Protein AF-A0A090MD64-F1 (afdb_monomer)

Radius of gyration: 15.95 Å; Cα contacts (8 Å, |Δi|>4): 112; chains: 1; bounding box: 43×37×35 Å

Foldseek 3Di:
DDDDDPVCVLVVDDQLDQCCQPSVRDGNVVSLVVLCVVQVPVPPQWHAPVSLVVSLVVSDDPPTPPVSVVSVVVSVLQQQAQDDPRTRHSVCVVCVSVVVNVVVVVVVVVVCPPDDDDDGGHDPCVPPDD

Sequence (130 aa):
MFRIYVNDINKAKHGSDTGIYDYDGNFNHERFEQMFERFDSSGEGGLTADDLLRLWKKNRCAADPAGWSFAFMEWWTTYVLLQKDGLVRREDLRACYDGSLFWQIKDEREKRDGCTNRKSFGMRNFFASP

InterPro domains:
  IPR002048 EF-hand domain [PS50222] (27-62)
  IPR007736 Caleosin-related [PF05042] (1-106)
  IPR007736 Caleosin-related [PTHR31495] (1-112)
  IPR011992 EF-hand domain pair [SSF47473] (22-98)

Structure (mmCIF, N/CA/C/O backbone):
data_AF-A0A090MD64-F1
#
_entry.id   AF-A0A090MD64-F1
#
loop_
_atom_site.group_PDB
_atom_site.id
_atom_site.type_symbol
_atom_site.label_atom_id
_atom_site.label_alt_id
_atom_site.label_comp_id
_atom_site.label_asym_id
_atom_site.label_entity_id
_atom_site.label_seq_id
_atom_site.pdbx_PDB_ins_code
_atom_site.Cartn_x
_atom_site.Cartn_y
_atom_site.Cartn_z
_atom_site.occupancy
_atom_site.B_iso_or_equiv
_atom_site.auth_seq_id
_atom_site.auth_comp_id
_atom_site.auth_asym_id
_atom_site.auth_atom_id
_atom_site.pdbx_PDB_model_num
ATOM 1 N N . MET A 1 1 ? -20.861 -1.259 -12.461 1.00 52.03 1 MET A N 1
ATOM 2 C CA . MET A 1 1 ? -19.722 -1.930 -11.798 1.00 52.03 1 MET A CA 1
ATOM 3 C C . MET A 1 1 ? -18.658 -2.188 -12.855 1.00 52.03 1 MET A C 1
ATOM 5 O O . MET A 1 1 ? -19.023 -2.607 -13.948 1.00 52.03 1 MET A O 1
ATOM 9 N N . PHE A 1 2 ? -17.392 -1.873 -12.583 1.00 74.62 2 PHE A N 1
ATOM 10 C CA . PHE A 1 2 ? -16.288 -2.163 -13.506 1.00 74.62 2 PHE A CA 1
ATOM 11 C C . PHE A 1 2 ? -15.966 -3.664 -13.470 1.00 74.62 2 PHE A C 1
ATOM 13 O O . PHE A 1 2 ? -16.059 -4.283 -12.411 1.00 74.62 2 PHE A O 1
ATOM 20 N N . ARG A 1 3 ? -15.641 -4.265 -14.621 1.00 85.00 3 ARG A N 1
ATOM 21 C CA . ARG A 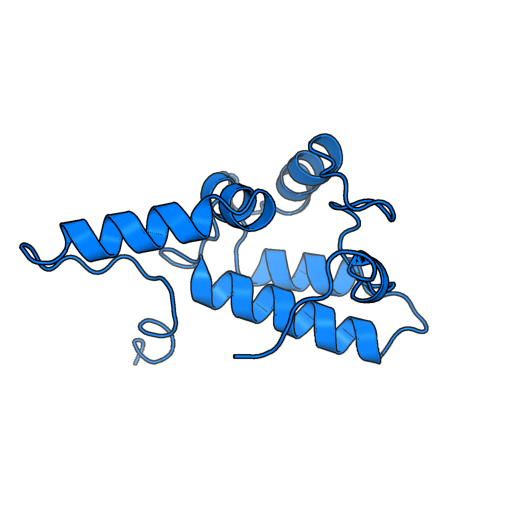1 3 ? -15.250 -5.683 -14.696 1.00 85.00 3 ARG A CA 1
ATOM 22 C C . ARG A 1 3 ? -13.790 -5.828 -14.270 1.00 85.00 3 ARG A C 1
ATOM 24 O O . ARG A 1 3 ? -12.951 -5.070 -14.747 1.00 85.00 3 ARG A O 1
ATOM 31 N N . ILE A 1 4 ? -13.504 -6.808 -13.415 1.00 80.69 4 ILE A N 1
ATOM 32 C CA . ILE A 1 4 ? -12.141 -7.187 -13.026 1.00 80.69 4 ILE A CA 1
ATOM 33 C C . ILE A 1 4 ? -11.763 -8.437 -13.825 1.00 80.69 4 ILE A C 1
ATOM 35 O O . ILE A 1 4 ? -12.457 -9.451 -13.748 1.00 80.69 4 ILE A O 1
ATOM 39 N N . TYR A 1 5 ? -10.685 -8.358 -14.605 1.00 86.12 5 TYR A N 1
ATOM 40 C CA . TYR A 1 5 ? -10.170 -9.482 -15.388 1.00 86.12 5 TYR A CA 1
ATOM 41 C C . TYR A 1 5 ? -9.054 -10.177 -14.611 1.00 86.12 5 TYR A C 1
ATOM 43 O O . TYR A 1 5 ? -7.920 -9.710 -14.593 1.00 86.12 5 TYR A O 1
ATOM 51 N N . VAL A 1 6 ? -9.384 -11.297 -13.963 1.00 86.31 6 VAL A N 1
ATOM 52 C CA . VAL A 1 6 ? -8.456 -12.014 -13.069 1.00 86.31 6 VAL A CA 1
ATOM 53 C C . VAL A 1 6 ? -7.216 -12.521 -13.813 1.00 86.31 6 VAL A C 1
ATOM 55 O O . VAL A 1 6 ? -6.115 -12.425 -13.289 1.00 86.31 6 VAL A O 1
ATOM 58 N N . ASN A 1 7 ? -7.367 -12.970 -15.063 1.00 87.88 7 ASN A N 1
ATOM 59 C CA . ASN A 1 7 ? -6.249 -13.469 -15.877 1.00 87.88 7 ASN A CA 1
ATOM 60 C C . ASN A 1 7 ? -5.168 -12.411 -16.156 1.00 87.88 7 ASN A C 1
ATOM 62 O O . ASN A 1 7 ? -4.027 -12.765 -16.425 1.00 87.88 7 ASN A O 1
ATOM 66 N N . ASP A 1 8 ? -5.530 -11.128 -16.107 1.00 87.25 8 ASP A N 1
ATOM 67 C CA . ASP A 1 8 ? -4.652 -9.994 -16.402 1.00 87.25 8 ASP A CA 1
ATOM 68 C C . ASP A 1 8 ? -4.341 -9.161 -15.146 1.00 87.25 8 ASP A C 1
ATOM 70 O O . ASP A 1 8 ? -3.854 -8.035 -15.246 1.00 87.25 8 ASP A O 1
ATOM 74 N N . ILE A 1 9 ? -4.638 -9.682 -13.949 1.00 84.44 9 ILE A N 1
ATOM 75 C CA . ILE A 1 9 ? -4.536 -8.918 -12.699 1.00 84.44 9 ILE A CA 1
ATOM 76 C C . ILE A 1 9 ? -3.100 -8.483 -12.384 1.00 84.44 9 ILE A C 1
ATOM 78 O O . ILE A 1 9 ? -2.885 -7.421 -11.806 1.00 84.44 9 ILE A O 1
ATOM 82 N N . ASN A 1 10 ? -2.108 -9.250 -12.838 1.00 85.06 10 ASN A N 1
ATOM 83 C CA . ASN A 1 10 ? -0.693 -8.912 -12.705 1.00 85.06 10 ASN A CA 1
ATOM 84 C C . ASN A 1 10 ? -0.319 -7.597 -13.416 1.00 85.06 10 ASN A C 1
ATOM 86 O O . ASN A 1 10 ? 0.611 -6.922 -12.982 1.00 85.06 10 ASN A O 1
ATOM 90 N N . LYS A 1 11 ? -1.062 -7.187 -14.455 1.00 86.62 11 LYS A N 1
ATOM 91 C CA . LYS A 1 11 ? -0.857 -5.907 -15.159 1.00 86.62 11 LYS A CA 1
ATOM 92 C C . LYS A 1 11 ? -1.217 -4.690 -14.308 1.00 86.62 11 LYS A C 1
ATOM 94 O O . LYS A 1 11 ? -0.843 -3.581 -14.672 1.00 86.62 11 LYS A O 1
ATOM 99 N N . ALA A 1 12 ? -1.946 -4.879 -13.206 1.00 84.75 12 ALA A N 1
ATOM 100 C CA . ALA A 1 12 ? -2.238 -3.810 -12.257 1.00 84.75 12 ALA A CA 1
ATOM 101 C C . ALA A 1 12 ? -1.051 -3.495 -11.328 1.00 84.75 12 ALA A C 1
ATOM 103 O O . ALA A 1 12 ? -1.079 -2.472 -10.649 1.00 84.75 12 ALA A O 1
ATOM 104 N N . LYS A 1 13 ? -0.003 -4.334 -11.301 1.00 87.12 13 LYS A N 1
ATOM 105 C CA . LYS A 1 13 ? 1.221 -4.057 -10.537 1.00 87.12 13 LYS A CA 1
ATOM 106 C C . LYS A 1 13 ? 2.030 -2.936 -11.189 1.00 87.12 13 LYS A C 1
ATOM 108 O O . LYS A 1 13 ? 2.111 -2.842 -12.413 1.00 87.12 13 LYS A O 1
ATOM 113 N N . HIS A 1 14 ? 2.703 -2.137 -10.368 1.00 88.75 14 HIS A N 1
ATOM 114 C CA . HIS A 1 14 ? 3.640 -1.106 -10.812 1.00 88.75 14 HIS A CA 1
ATOM 115 C C . HIS A 1 14 ? 4.974 -1.217 -10.069 1.00 88.75 14 HIS A C 1
ATOM 117 O O . HIS A 1 14 ? 5.045 -1.785 -8.982 1.00 88.75 14 HIS A O 1
ATOM 123 N N . GLY A 1 15 ? 6.039 -0.641 -10.632 1.00 85.19 15 GLY A N 1
ATOM 124 C CA . GLY A 1 15 ? 7.401 -0.798 -10.106 1.00 85.19 15 GLY A CA 1
ATOM 125 C C . GLY A 1 15 ? 7.602 -0.250 -8.691 1.00 85.19 15 GLY A C 1
ATOM 126 O O . GLY A 1 15 ? 8.512 -0.688 -7.996 1.00 85.19 15 GLY A O 1
ATOM 127 N N . SER A 1 16 ? 6.755 0.691 -8.268 1.00 87.06 16 SER A N 1
ATOM 128 C CA . SER A 1 16 ? 6.801 1.303 -6.933 1.00 87.06 16 SER A CA 1
ATOM 129 C C . SER A 1 16 ? 5.888 0.635 -5.893 1.00 87.06 16 SER A C 1
ATOM 131 O O . SER A 1 16 ? 5.567 1.251 -4.873 1.00 87.06 16 SER A O 1
ATOM 133 N N . ASP A 1 17 ? 5.411 -0.586 -6.165 1.00 86.06 17 ASP A N 1
ATOM 134 C CA . ASP A 1 17 ? 4.592 -1.355 -5.222 1.00 86.06 17 ASP A CA 1
ATOM 135 C C . ASP A 1 17 ? 5.436 -1.874 -4.039 1.00 86.06 17 ASP A C 1
ATOM 137 O O . ASP A 1 17 ? 6.633 -1.606 -3.916 1.00 86.06 17 ASP A O 1
ATOM 141 N N . THR A 1 18 ? 4.812 -2.576 -3.094 1.00 89.38 18 THR A N 1
ATOM 142 C CA . THR A 1 18 ? 5.541 -3.136 -1.942 1.00 89.38 18 THR A CA 1
ATOM 143 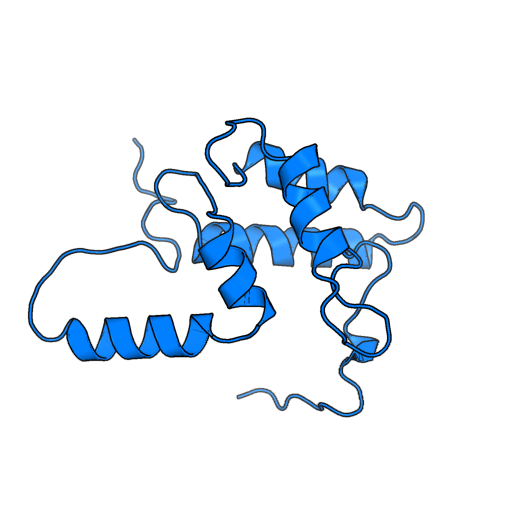C C . THR A 1 18 ? 6.223 -4.459 -2.203 1.00 89.38 18 THR A C 1
ATOM 145 O O . THR A 1 18 ? 6.985 -4.923 -1.355 1.00 89.38 18 THR A O 1
ATOM 148 N N . GLY A 1 19 ? 5.908 -5.113 -3.318 1.00 90.38 19 GLY A N 1
ATOM 149 C CA . GLY A 1 19 ? 6.319 -6.483 -3.579 1.00 90.38 19 GLY A CA 1
ATOM 150 C C . GLY A 1 19 ? 5.803 -7.512 -2.565 1.00 90.38 19 GLY A C 1
ATOM 151 O O . GLY A 1 19 ? 6.379 -8.599 -2.502 1.00 90.38 19 GLY A O 1
ATOM 152 N N . ILE A 1 20 ? 4.772 -7.210 -1.756 1.00 94.00 20 ILE A N 1
ATOM 153 C CA . ILE A 1 20 ? 4.139 -8.217 -0.878 1.00 94.00 20 ILE A CA 1
ATOM 154 C C . ILE A 1 20 ? 3.490 -9.309 -1.717 1.00 94.00 20 ILE A C 1
ATOM 156 O O . ILE A 1 20 ? 3.676 -10.488 -1.437 1.00 94.00 20 ILE A O 1
ATOM 160 N N . TYR A 1 21 ? 2.764 -8.922 -2.762 1.00 91.50 21 TYR A N 1
ATOM 161 C CA . TYR A 1 21 ? 2.457 -9.863 -3.824 1.00 91.50 21 TYR A CA 1
ATOM 162 C C . TYR A 1 21 ? 3.671 -10.013 -4.723 1.00 91.50 21 TYR A C 1
ATOM 164 O O . TYR A 1 21 ? 4.278 -9.012 -5.119 1.00 91.50 21 TYR A O 1
ATOM 172 N N . ASP A 1 22 ? 3.991 -11.242 -5.103 1.00 89.12 22 ASP A N 1
ATOM 173 C CA . ASP A 1 22 ? 4.903 -11.480 -6.218 1.00 89.12 22 ASP A CA 1
ATOM 174 C C . ASP A 1 22 ? 4.223 -11.168 -7.572 1.00 89.12 22 ASP A C 1
ATOM 176 O O . ASP A 1 22 ? 3.116 -10.616 -7.628 1.00 89.12 22 ASP A O 1
ATOM 180 N N . TYR A 1 23 ? 4.920 -11.435 -8.678 1.00 85.31 23 TYR A N 1
ATOM 181 C CA . TYR A 1 23 ? 4.398 -11.208 -10.032 1.00 85.31 23 TYR A CA 1
ATOM 182 C C . TYR A 1 23 ? 3.285 -12.183 -10.429 1.00 85.31 23 TYR A C 1
ATOM 184 O O . TYR A 1 23 ? 2.467 -11.841 -11.284 1.00 85.31 23 TYR A O 1
ATOM 192 N N . ASP A 1 24 ? 3.241 -13.349 -9.789 1.00 85.31 24 ASP A N 1
ATOM 193 C CA . ASP A 1 24 ? 2.232 -14.383 -10.011 1.00 85.31 24 ASP A CA 1
ATOM 194 C C . ASP A 1 24 ? 0.982 -14.158 -9.137 1.00 85.31 24 ASP A C 1
ATOM 196 O O . ASP A 1 24 ? -0.047 -14.798 -9.338 1.00 85.31 24 ASP A O 1
ATOM 200 N N . GLY A 1 25 ? 1.043 -13.203 -8.199 1.00 85.00 25 GLY A N 1
ATOM 201 C CA . GLY A 1 25 ? -0.058 -12.822 -7.316 1.00 85.00 25 GLY A CA 1
ATOM 202 C C . GLY A 1 25 ? -0.079 -13.568 -5.981 1.00 85.00 25 GLY A C 1
ATOM 203 O O . GLY A 1 25 ? -1.069 -13.477 -5.255 1.00 85.00 25 GLY A O 1
ATOM 204 N N . ASN A 1 26 ? 0.990 -14.277 -5.613 1.00 89.19 26 ASN A N 1
ATOM 205 C CA . ASN A 1 26 ? 1.069 -14.965 -4.328 1.00 89.19 26 ASN A CA 1
ATOM 206 C C . ASN A 1 26 ? 1.436 -13.989 -3.210 1.00 89.19 26 ASN A C 1
ATOM 208 O O . ASN A 1 26 ? 2.338 -13.161 -3.351 1.00 89.19 26 ASN A O 1
ATOM 212 N N . PHE A 1 27 ? 0.745 -14.103 -2.076 1.00 92.25 27 PHE A N 1
ATOM 213 C CA . PHE A 1 27 ? 1.020 -13.302 -0.887 1.00 92.25 27 PHE A CA 1
ATOM 214 C C . PHE A 1 27 ? 2.290 -13.793 -0.180 1.00 92.25 27 PHE A C 1
ATOM 216 O O . PHE A 1 27 ? 2.345 -14.925 0.303 1.00 92.25 27 PHE A O 1
ATOM 223 N N . ASN A 1 28 ? 3.295 -12.927 -0.067 1.00 94.44 28 ASN A N 1
ATOM 224 C CA . ASN A 1 28 ? 4.520 -13.206 0.669 1.00 94.44 28 ASN A CA 1
ATOM 225 C C . ASN A 1 28 ? 4.391 -12.736 2.127 1.00 94.44 28 ASN A C 1
ATOM 227 O O . ASN A 1 28 ? 4.538 -11.551 2.439 1.00 94.44 28 ASN A O 1
ATOM 231 N N . HIS A 1 29 ? 4.137 -13.691 3.023 1.00 93.50 29 HIS A N 1
ATOM 232 C CA . HIS A 1 29 ? 3.976 -13.417 4.450 1.00 93.50 29 HIS A CA 1
ATOM 233 C C . HIS A 1 29 ? 5.250 -12.864 5.100 1.00 93.50 29 HIS A C 1
ATOM 235 O O . HIS A 1 29 ? 5.166 -11.965 5.928 1.00 93.50 29 HIS A O 1
ATOM 241 N N . GLU A 1 30 ? 6.426 -13.338 4.692 1.00 94.62 30 GLU A N 1
ATOM 242 C CA . GLU A 1 30 ? 7.704 -12.883 5.244 1.00 94.62 30 GLU A CA 1
ATOM 243 C C . GLU A 1 30 ? 7.942 -11.395 4.953 1.00 94.62 30 GLU A C 1
ATOM 245 O O . GLU A 1 30 ? 8.251 -10.623 5.856 1.00 94.62 30 GLU A O 1
ATOM 250 N N . ARG A 1 31 ? 7.711 -10.957 3.708 1.00 94.69 31 ARG A N 1
ATOM 251 C CA . ARG A 1 31 ? 7.808 -9.537 3.328 1.00 94.69 31 ARG A CA 1
ATOM 252 C C . ARG A 1 31 ? 6.789 -8.671 4.052 1.00 94.69 31 ARG A C 1
ATOM 254 O O . ARG A 1 31 ? 7.080 -7.518 4.366 1.00 94.69 31 ARG A O 1
ATOM 261 N N . PHE A 1 32 ? 5.597 -9.215 4.283 1.00 95.88 32 PHE A N 1
ATOM 262 C CA . PHE A 1 32 ? 4.571 -8.530 5.052 1.00 95.88 32 PHE A CA 1
ATOM 263 C C . PHE A 1 32 ? 5.027 -8.310 6.497 1.00 95.88 32 PHE A C 1
ATOM 265 O O . PHE A 1 32 ? 4.989 -7.179 6.958 1.00 95.88 32 PHE A O 1
ATOM 272 N N . GLU A 1 33 ? 5.534 -9.330 7.191 1.00 95.19 33 GLU A N 1
ATOM 273 C CA . GLU A 1 33 ? 6.038 -9.168 8.565 1.00 95.19 33 GLU A CA 1
ATOM 274 C C . GLU A 1 33 ? 7.253 -8.224 8.624 1.00 95.19 33 GLU A C 1
ATOM 276 O O . GLU A 1 33 ? 7.269 -7.290 9.426 1.00 95.19 33 GLU A O 1
ATOM 281 N N . GLN A 1 34 ? 8.205 -8.360 7.693 1.00 95.31 34 GLN A N 1
ATOM 282 C CA . GLN A 1 34 ? 9.366 -7.464 7.578 1.00 95.31 34 GLN A CA 1
ATOM 283 C C . GLN A 1 34 ? 8.976 -5.991 7.372 1.00 95.31 34 GLN A C 1
ATOM 285 O O . GLN A 1 34 ? 9.721 -5.087 7.758 1.00 95.31 34 GLN A O 1
ATOM 290 N N . MET A 1 35 ? 7.823 -5.717 6.749 1.00 95.75 35 MET A N 1
ATOM 291 C CA . MET A 1 35 ? 7.302 -4.355 6.634 1.00 95.75 35 MET A CA 1
ATOM 292 C C . MET A 1 35 ? 7.044 -3.757 8.019 1.00 95.75 35 MET A C 1
ATOM 294 O O . MET A 1 35 ? 7.503 -2.649 8.292 1.00 95.75 35 MET A O 1
ATOM 298 N N . PHE A 1 36 ? 6.334 -4.479 8.885 1.00 95.50 36 PHE A N 1
ATOM 299 C CA . PHE A 1 36 ? 6.004 -3.995 10.224 1.00 95.50 36 PHE A CA 1
ATOM 300 C C . PHE A 1 36 ? 7.255 -3.890 11.085 1.00 95.50 36 PHE A C 1
ATOM 302 O O . PHE A 1 36 ? 7.477 -2.845 11.680 1.00 95.50 36 PHE A O 1
ATOM 309 N N . GLU A 1 37 ? 8.143 -4.883 11.047 1.00 94.81 37 GLU A N 1
ATOM 310 C CA . GLU A 1 37 ? 9.418 -4.824 11.778 1.00 94.81 37 GLU A CA 1
ATOM 311 C C . GLU A 1 37 ? 10.258 -3.588 11.424 1.00 94.81 37 GLU A C 1
ATOM 313 O O . GLU A 1 37 ? 10.995 -3.060 12.256 1.00 94.81 37 GLU A O 1
ATOM 318 N N . ARG A 1 38 ? 10.163 -3.116 10.177 1.00 95.19 38 ARG A N 1
ATOM 319 C CA . ARG A 1 38 ? 10.962 -1.993 9.685 1.00 95.19 38 ARG A CA 1
ATOM 320 C C . ARG A 1 38 ? 10.305 -0.630 9.876 1.00 95.19 38 ARG A C 1
ATOM 322 O O . ARG A 1 38 ? 11.024 0.364 10.013 1.00 95.19 38 ARG A O 1
ATOM 329 N N . PHE A 1 39 ? 8.985 -0.562 9.751 1.00 95.38 39 PHE A N 1
ATOM 330 C CA . PHE A 1 39 ? 8.258 0.701 9.653 1.00 95.38 39 PHE A CA 1
ATOM 331 C C . PHE A 1 39 ? 7.327 0.974 10.828 1.00 95.38 39 PHE A C 1
ATOM 333 O O . PHE A 1 39 ? 6.958 2.129 10.974 1.00 95.38 39 PHE A O 1
ATOM 340 N N . ASP A 1 40 ? 6.978 -0.005 11.664 1.00 95.25 40 ASP A N 1
ATOM 341 C CA . ASP A 1 40 ? 6.204 0.240 12.885 1.00 95.25 40 ASP A CA 1
ATOM 342 C C . ASP A 1 40 ? 7.052 1.046 13.878 1.00 95.25 40 ASP A C 1
ATOM 344 O O . ASP A 1 40 ? 7.901 0.511 14.593 1.00 95.25 40 ASP A O 1
ATOM 348 N N . SER A 1 41 ? 6.866 2.366 13.872 1.00 90.75 41 SER A N 1
ATOM 349 C CA . SER A 1 41 ? 7.603 3.266 14.755 1.00 90.75 41 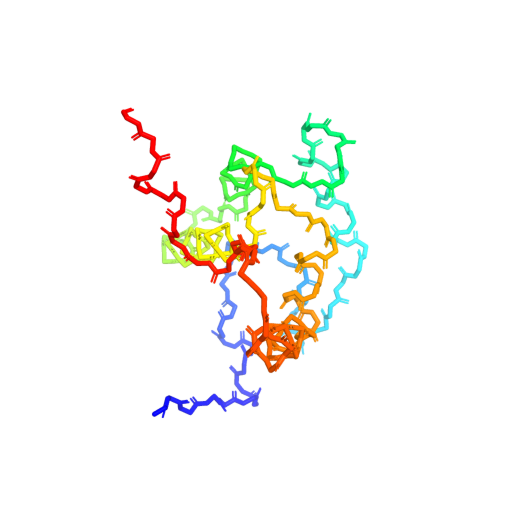SER A CA 1
ATOM 350 C C . SER A 1 41 ? 6.981 3.387 16.143 1.00 90.75 41 SER A C 1
ATOM 352 O O . SER A 1 41 ? 7.681 3.792 17.073 1.00 90.75 41 SER A O 1
ATOM 354 N N . SER A 1 42 ? 5.700 3.034 16.302 1.00 88.19 42 SER A N 1
ATOM 355 C CA . SER A 1 42 ? 5.019 3.066 17.599 1.00 88.19 42 SER A CA 1
ATOM 356 C C . SER A 1 42 ? 5.299 1.813 18.432 1.00 88.19 42 SER A C 1
ATOM 358 O O . SER A 1 42 ? 5.236 1.871 19.658 1.00 88.19 42 SER A O 1
ATOM 360 N N . GLY A 1 43 ? 5.639 0.694 17.786 1.00 90.12 43 GLY A N 1
ATOM 361 C CA . GLY A 1 43 ? 5.813 -0.609 18.427 1.00 90.12 43 GLY A CA 1
ATOM 362 C C . GLY A 1 43 ? 4.491 -1.240 18.873 1.00 90.12 43 GLY A C 1
ATOM 363 O O . GLY A 1 43 ? 4.495 -2.187 19.660 1.00 90.12 43 GLY A O 1
ATOM 364 N N . GLU A 1 44 ? 3.358 -0.716 18.401 1.00 89.12 44 GLU A N 1
ATOM 365 C CA . GLU A 1 44 ? 2.016 -1.158 18.796 1.00 89.12 44 GLU A CA 1
ATOM 366 C C . GLU A 1 44 ? 1.436 -2.234 17.861 1.00 89.12 44 GLU A C 1
ATOM 368 O O . GLU A 1 44 ? 0.280 -2.640 18.011 1.00 89.12 44 GLU A O 1
ATOM 373 N N . GLY A 1 45 ? 2.218 -2.716 16.891 1.00 92.38 45 GLY A N 1
ATOM 374 C CA . GLY A 1 45 ? 1.771 -3.679 15.887 1.00 92.38 45 GLY A CA 1
ATOM 375 C C . GLY A 1 45 ? 0.956 -3.023 14.773 1.00 92.38 45 GLY A C 1
ATOM 376 O O . GLY A 1 45 ? -0.014 -3.612 14.280 1.00 92.38 45 GLY A O 1
ATOM 377 N N . GLY A 1 46 ? 1.310 -1.796 14.387 1.00 93.62 46 GLY A N 1
ATOM 378 C CA . GLY A 1 46 ? 0.576 -1.016 13.395 1.00 93.62 46 GLY A CA 1
ATOM 379 C C . GLY A 1 46 ? 1.420 0.053 12.709 1.00 93.62 46 GLY A C 1
ATOM 380 O O . GLY A 1 46 ? 2.545 0.325 13.095 1.00 93.62 46 GLY A O 1
ATOM 381 N N . LEU A 1 47 ? 0.874 0.658 11.657 1.00 95.38 47 LEU A N 1
ATOM 382 C CA . LEU A 1 47 ? 1.549 1.703 10.888 1.00 95.38 47 LEU A CA 1
ATOM 383 C C . LEU A 1 47 ? 0.800 3.022 11.040 1.00 95.38 47 LEU A C 1
ATOM 385 O O . LEU A 1 47 ? -0.407 3.100 10.786 1.00 95.38 47 LEU A O 1
ATOM 389 N N . THR A 1 48 ? 1.518 4.066 11.446 1.00 94.12 48 THR A N 1
ATOM 390 C CA . THR A 1 48 ? 0.988 5.433 11.475 1.00 94.12 48 THR A CA 1
ATOM 391 C C . THR A 1 48 ? 0.949 6.037 10.067 1.00 94.12 48 THR A C 1
ATOM 393 O O . THR A 1 48 ? 1.525 5.499 9.117 1.00 94.12 48 THR A O 1
ATOM 396 N N . ALA A 1 49 ? 0.297 7.194 9.909 1.00 92.75 49 ALA A N 1
ATOM 397 C CA . ALA A 1 49 ? 0.335 7.934 8.643 1.00 92.75 49 ALA A CA 1
ATOM 398 C C . ALA A 1 49 ? 1.777 8.260 8.206 1.00 92.75 49 ALA A C 1
ATOM 400 O O . ALA A 1 49 ? 2.115 8.127 7.029 1.00 92.75 49 ALA A O 1
ATOM 401 N N . ASP A 1 50 ? 2.637 8.630 9.156 1.00 93.38 50 ASP A N 1
ATOM 402 C CA . ASP A 1 50 ? 4.040 8.946 8.891 1.00 93.38 50 ASP A CA 1
ATOM 403 C C . ASP A 1 50 ? 4.838 7.707 8.473 1.00 93.38 50 ASP A C 1
ATOM 405 O O . ASP A 1 50 ? 5.669 7.788 7.561 1.00 93.38 50 ASP A O 1
ATOM 409 N N . ASP A 1 51 ? 4.548 6.546 9.062 1.00 95.81 51 ASP A N 1
ATOM 410 C CA . ASP A 1 51 ? 5.172 5.278 8.677 1.00 95.81 51 ASP A CA 1
ATOM 411 C C . ASP A 1 51 ? 4.779 4.868 7.257 1.00 95.81 51 ASP A C 1
ATOM 413 O O . ASP A 1 51 ? 5.649 4.517 6.455 1.00 95.81 51 ASP A O 1
ATOM 417 N N . LEU A 1 52 ? 3.498 5.009 6.897 1.00 94.56 52 LEU A N 1
ATOM 418 C CA . LEU A 1 52 ? 3.018 4.771 5.533 1.00 94.56 52 LEU A CA 1
ATOM 419 C C . LEU A 1 52 ? 3.645 5.745 4.526 1.00 94.56 52 LEU A C 1
ATOM 421 O O . LEU A 1 52 ? 4.046 5.336 3.435 1.00 94.56 52 LEU A O 1
ATOM 425 N N . LEU A 1 53 ? 3.809 7.023 4.885 1.00 93.81 53 LEU A N 1
ATOM 426 C CA . LEU A 1 53 ? 4.502 8.002 4.041 1.00 93.81 53 LEU A CA 1
ATOM 427 C C . LEU A 1 53 ? 5.991 7.670 3.872 1.00 93.81 53 LEU A C 1
ATOM 429 O O . LEU A 1 53 ? 6.540 7.839 2.777 1.00 93.81 53 LEU A O 1
ATOM 433 N N . ARG A 1 54 ? 6.667 7.202 4.929 1.00 95.44 54 ARG A N 1
ATOM 434 C CA . ARG A 1 54 ? 8.061 6.729 4.859 1.00 95.44 54 ARG A CA 1
ATOM 435 C C . ARG A 1 54 ? 8.180 5.489 3.982 1.00 95.44 54 ARG A C 1
ATOM 437 O O . ARG A 1 54 ? 9.106 5.423 3.171 1.00 95.44 54 ARG A O 1
ATOM 444 N N . LEU A 1 55 ? 7.248 4.551 4.112 1.00 94.81 55 LEU A N 1
ATOM 445 C CA . LEU A 1 55 ? 7.174 3.345 3.297 1.00 94.81 55 LEU A CA 1
ATOM 446 C C . LEU A 1 55 ? 6.960 3.684 1.817 1.00 94.81 55 LEU A C 1
ATOM 448 O O . LEU A 1 55 ? 7.757 3.265 0.977 1.00 94.81 55 LEU A O 1
ATOM 452 N N . TRP A 1 56 ? 5.978 4.531 1.498 1.00 93.62 56 TRP A N 1
ATOM 453 C CA . TRP A 1 56 ? 5.736 5.004 0.133 1.00 93.62 56 TRP A CA 1
ATOM 454 C C . TRP A 1 56 ? 6.983 5.654 -0.473 1.00 93.62 56 TRP A C 1
ATOM 456 O O . TRP A 1 56 ? 7.418 5.278 -1.561 1.00 93.62 56 TRP A O 1
ATOM 466 N N . LYS A 1 57 ? 7.630 6.579 0.252 1.00 91.81 57 LYS A N 1
ATOM 467 C CA . LYS A 1 57 ? 8.860 7.241 -0.218 1.00 91.81 57 LYS A CA 1
ATOM 468 C C . LYS A 1 57 ? 9.994 6.252 -0.480 1.00 91.81 57 LYS A C 1
ATOM 470 O O . LYS A 1 57 ? 10.768 6.492 -1.409 1.00 91.81 57 LYS A O 1
ATOM 475 N N . LYS A 1 58 ? 10.107 5.194 0.334 1.00 93.19 58 LYS A N 1
ATOM 476 C CA . LYS A 1 58 ? 11.155 4.170 0.232 1.00 93.19 58 LYS A CA 1
ATOM 477 C C . LYS A 1 58 ? 10.975 3.272 -0.992 1.00 93.19 58 LYS A C 1
ATOM 479 O O . LYS A 1 58 ? 11.983 2.900 -1.585 1.00 93.19 58 LYS A O 1
ATOM 484 N N . ASN A 1 59 ? 9.735 2.971 -1.370 1.00 91.81 59 ASN A N 1
ATOM 485 C CA . ASN A 1 59 ? 9.424 2.066 -2.480 1.00 91.81 59 ASN A CA 1
ATOM 486 C C . ASN A 1 59 ? 9.393 2.751 -3.854 1.00 91.81 59 ASN A C 1
ATOM 488 O O . ASN A 1 59 ? 9.216 2.082 -4.864 1.00 91.81 59 ASN A O 1
ATOM 492 N N . ARG A 1 60 ? 9.598 4.072 -3.934 1.00 90.75 60 ARG A N 1
ATOM 493 C CA . ARG A 1 60 ? 9.624 4.785 -5.219 1.00 90.75 60 ARG A CA 1
ATOM 494 C C . ARG A 1 60 ? 10.754 4.291 -6.123 1.00 90.75 60 ARG A C 1
ATOM 496 O O . ARG A 1 60 ? 11.931 4.467 -5.809 1.00 90.75 60 ARG A O 1
ATOM 503 N N . CYS A 1 61 ? 10.392 3.774 -7.294 1.00 90.19 61 CYS A N 1
ATOM 504 C CA . CYS A 1 61 ? 11.346 3.444 -8.347 1.00 90.19 61 CYS A CA 1
ATOM 505 C C . CYS A 1 61 ? 11.703 4.701 -9.163 1.00 90.19 61 CYS A C 1
ATOM 507 O O . CYS A 1 61 ? 10.814 5.449 -9.560 1.00 90.19 61 CYS A O 1
ATOM 509 N N . ALA A 1 62 ? 12.991 4.955 -9.425 1.00 82.81 62 ALA A N 1
ATOM 510 C CA . ALA A 1 62 ? 13.494 6.231 -9.960 1.00 82.81 62 ALA A CA 1
ATOM 511 C C . ALA A 1 62 ? 12.878 6.677 -11.305 1.00 82.81 62 ALA A C 1
ATOM 513 O O . ALA A 1 62 ? 12.858 7.871 -11.592 1.00 82.81 62 ALA A O 1
ATOM 514 N N . ALA A 1 63 ? 12.357 5.744 -12.104 1.00 88.00 63 ALA A N 1
ATOM 515 C CA . ALA A 1 63 ? 11.767 6.002 -13.418 1.00 88.00 63 ALA A CA 1
ATOM 516 C C . ALA A 1 63 ? 10.271 5.631 -13.494 1.00 88.00 63 ALA A C 1
ATOM 518 O O . ALA A 1 63 ? 9.781 5.283 -14.565 1.00 88.00 63 ALA A O 1
ATOM 519 N N . ASP A 1 64 ? 9.541 5.706 -12.374 1.00 89.62 64 ASP A N 1
ATOM 520 C CA . ASP A 1 64 ? 8.130 5.293 -12.291 1.00 89.62 64 ASP A CA 1
ATOM 521 C C . ASP A 1 64 ? 7.184 6.381 -11.723 1.00 89.62 64 ASP A C 1
ATOM 523 O O . ASP A 1 64 ? 6.577 6.189 -10.668 1.00 89.62 64 ASP A O 1
ATOM 527 N N . PRO A 1 65 ? 7.012 7.544 -12.390 1.00 88.56 65 PRO A N 1
ATOM 528 C CA . PRO A 1 65 ? 6.152 8.616 -11.877 1.00 88.56 65 PRO A CA 1
ATOM 529 C C . PRO A 1 65 ? 4.684 8.202 -11.723 1.00 88.56 65 PRO A C 1
ATOM 531 O O . PRO A 1 65 ? 4.023 8.618 -10.774 1.00 88.56 65 PRO A O 1
ATOM 534 N N . ALA A 1 66 ? 4.179 7.372 -12.644 1.00 8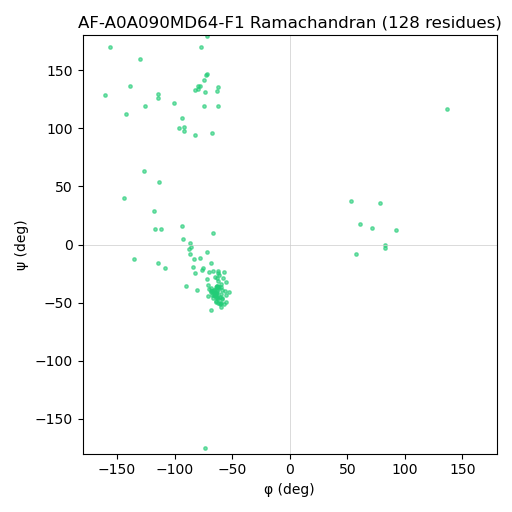9.19 66 ALA A N 1
ATOM 535 C CA . ALA A 1 66 ? 2.816 6.857 -12.580 1.00 89.19 66 ALA A CA 1
ATOM 536 C C . ALA A 1 66 ? 2.638 5.919 -11.376 1.00 89.19 66 ALA A C 1
ATOM 538 O O . ALA A 1 66 ? 1.691 6.091 -10.609 1.00 89.19 66 ALA A O 1
ATOM 539 N N . GLY A 1 67 ? 3.568 4.985 -11.152 1.00 88.50 67 GLY A N 1
ATOM 540 C CA . GLY A 1 67 ? 3.536 4.109 -9.985 1.00 88.50 67 GLY A CA 1
ATOM 541 C C . GLY A 1 67 ? 3.721 4.853 -8.666 1.00 88.50 67 GLY A C 1
ATOM 542 O O . GLY A 1 67 ? 3.148 4.440 -7.667 1.00 88.50 67 GLY A O 1
ATOM 543 N N . TRP A 1 68 ? 4.413 5.999 -8.630 1.00 91.06 68 TRP A N 1
ATOM 544 C CA . TRP A 1 68 ? 4.425 6.838 -7.422 1.00 91.06 68 TRP A CA 1
ATOM 545 C C . TRP A 1 68 ? 3.030 7.350 -7.077 1.00 91.06 68 TRP A C 1
ATOM 547 O O . TRP A 1 68 ? 2.639 7.302 -5.910 1.00 91.06 68 TRP A O 1
ATOM 557 N N . SER A 1 69 ? 2.293 7.841 -8.077 1.00 91.06 69 SER A N 1
ATOM 558 C CA . SER A 1 69 ? 0.925 8.327 -7.897 1.00 91.06 69 SER A CA 1
ATOM 559 C C . SER A 1 69 ? -0.026 7.199 -7.504 1.00 91.06 69 SER A C 1
ATOM 561 O O . SER A 1 69 ? -0.811 7.381 -6.577 1.00 91.06 69 SER A O 1
ATOM 563 N N . PHE A 1 70 ? 0.066 6.032 -8.149 1.00 90.56 70 PHE A N 1
ATOM 564 C CA . PHE A 1 70 ? -0.752 4.874 -7.786 1.00 90.56 70 PHE A CA 1
ATOM 565 C C . PHE A 1 70 ? -0.436 4.374 -6.375 1.00 90.56 70 PHE A C 1
ATOM 567 O O . PHE A 1 70 ? -1.353 4.304 -5.564 1.00 90.56 70 PHE A O 1
ATOM 574 N N . ALA A 1 71 ? 0.840 4.191 -6.024 1.00 92.06 71 ALA A N 1
ATOM 575 C CA . ALA A 1 71 ? 1.242 3.794 -4.676 1.00 92.06 71 ALA A CA 1
ATOM 576 C C . ALA A 1 71 ? 0.766 4.795 -3.610 1.00 92.06 71 ALA A C 1
ATOM 578 O O . ALA A 1 71 ? 0.341 4.405 -2.525 1.00 92.06 71 ALA A O 1
ATOM 579 N N . PHE A 1 72 ? 0.811 6.101 -3.903 1.00 93.06 72 PHE A N 1
ATOM 580 C CA . PHE A 1 72 ? 0.283 7.116 -2.989 1.00 93.06 72 PHE A CA 1
ATOM 581 C C . PHE A 1 72 ? -1.223 6.940 -2.776 1.00 93.06 72 PHE A C 1
ATOM 583 O O . PHE A 1 72 ? -1.685 6.952 -1.638 1.00 93.06 72 PHE A O 1
ATOM 590 N N . MET A 1 73 ? -1.983 6.752 -3.859 1.00 92.25 73 MET A N 1
ATOM 591 C CA . MET A 1 73 ? -3.430 6.544 -3.792 1.00 92.25 73 MET A CA 1
ATOM 592 C C . MET A 1 73 ? -3.785 5.252 -3.050 1.00 92.25 73 MET A C 1
ATOM 594 O O . MET A 1 73 ? -4.684 5.270 -2.214 1.00 92.25 73 MET A O 1
ATOM 598 N N . GLU A 1 74 ? -3.057 4.162 -3.290 1.00 92.50 74 GLU A N 1
ATOM 599 C CA . GLU A 1 74 ? -3.228 2.891 -2.579 1.00 92.50 74 GLU A CA 1
ATOM 600 C C . GLU A 1 74 ? -3.056 3.071 -1.070 1.00 92.50 74 GLU A C 1
ATOM 602 O O . GLU A 1 74 ? -3.937 2.692 -0.293 1.0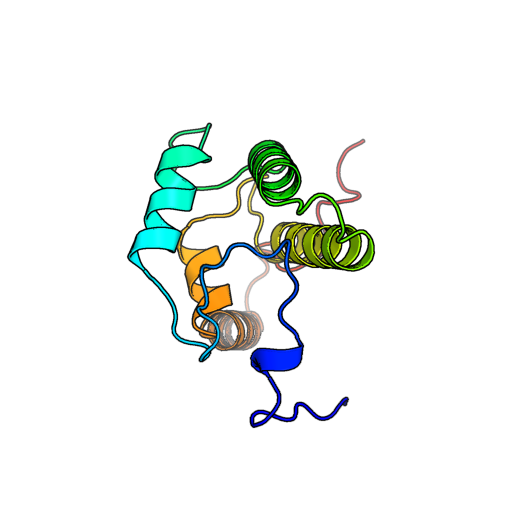0 92.50 74 GLU A O 1
ATOM 607 N N . TRP A 1 75 ? -1.963 3.707 -0.641 1.00 93.69 75 TRP A N 1
ATOM 608 C CA . TRP A 1 75 ? -1.689 3.917 0.779 1.00 93.69 75 TRP A CA 1
ATOM 609 C C . TRP A 1 75 ? -2.626 4.922 1.431 1.00 93.69 75 TRP A C 1
ATOM 611 O O . TRP A 1 75 ? -3.080 4.694 2.552 1.00 93.69 75 TRP A O 1
ATOM 621 N N . TRP A 1 76 ? -2.975 5.993 0.722 1.00 92.44 76 TRP A N 1
ATOM 622 C CA . TRP A 1 76 ? -3.964 6.959 1.180 1.00 92.44 76 TRP A CA 1
ATOM 623 C C . TRP A 1 76 ? -5.326 6.302 1.406 1.00 92.44 76 TRP A C 1
ATOM 625 O O . TRP A 1 76 ? -5.918 6.438 2.478 1.00 92.44 76 TRP A O 1
ATOM 635 N N . THR A 1 77 ? -5.823 5.550 0.421 1.00 91.25 77 THR A N 1
ATOM 636 C CA . THR A 1 77 ? -7.103 4.846 0.533 1.00 91.25 77 THR A CA 1
ATOM 637 C C . THR A 1 77 ? -7.057 3.792 1.634 1.00 91.25 77 THR A C 1
ATOM 639 O O . THR A 1 77 ? -7.999 3.709 2.420 1.00 91.25 77 THR A O 1
ATOM 642 N N . THR A 1 78 ? -5.958 3.043 1.746 1.00 91.88 78 THR A N 1
ATOM 643 C CA . THR A 1 78 ? -5.746 2.058 2.816 1.00 91.88 78 THR A CA 1
ATOM 644 C C . THR A 1 78 ? -5.799 2.714 4.193 1.00 91.88 78 THR A C 1
ATOM 646 O O . THR A 1 78 ? -6.521 2.244 5.068 1.00 91.88 78 THR A O 1
ATOM 649 N N . TYR A 1 79 ? -5.107 3.840 4.378 1.00 91.69 79 TYR A N 1
ATOM 650 C CA . TYR A 1 79 ? -5.131 4.591 5.629 1.00 91.69 79 TYR A CA 1
ATOM 651 C C . TYR A 1 79 ? -6.546 5.062 5.971 1.00 91.69 79 TYR A C 1
ATOM 653 O O . TYR A 1 79 ? -7.050 4.782 7.053 1.00 91.69 79 TYR A O 1
ATOM 661 N N . VAL A 1 80 ? -7.235 5.709 5.028 1.00 89.88 80 VAL A N 1
ATOM 662 C CA . VAL A 1 80 ? -8.610 6.199 5.226 1.00 89.88 80 VAL A CA 1
ATOM 663 C C . VAL A 1 80 ? -9.586 5.064 5.562 1.00 89.88 80 VAL A C 1
ATOM 665 O O . VAL A 1 80 ? -10.540 5.279 6.319 1.00 89.88 80 VAL A O 1
ATOM 668 N N . LEU A 1 81 ? -9.366 3.874 4.999 1.00 89.06 81 LEU A N 1
ATOM 669 C CA . LEU A 1 81 ? -10.215 2.707 5.201 1.00 89.06 81 LEU A CA 1
ATOM 670 C C . LEU A 1 81 ? -9.925 1.978 6.516 1.00 89.06 81 LEU A C 1
ATOM 672 O O . LEU A 1 81 ? -10.866 1.513 7.144 1.00 89.06 81 LEU A O 1
ATOM 676 N N . LEU A 1 82 ? -8.664 1.855 6.928 1.00 91.12 82 LEU A N 1
ATOM 677 C CA . LEU A 1 82 ? -8.274 0.950 8.015 1.00 91.12 82 LEU A CA 1
ATOM 6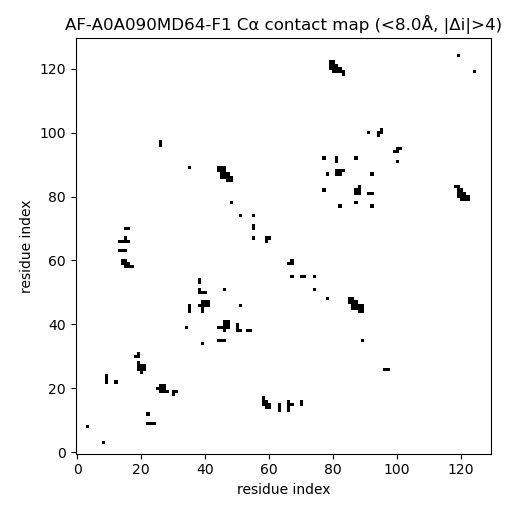78 C C . LEU A 1 82 ? -7.889 1.652 9.314 1.00 91.12 82 LEU A C 1
ATOM 680 O O . LEU A 1 82 ? -7.895 1.007 10.361 1.00 91.12 82 LEU A O 1
ATOM 684 N N . GLN A 1 83 ? -7.542 2.942 9.274 1.00 89.75 83 GLN A N 1
ATOM 685 C CA . GLN A 1 83 ? -7.032 3.614 10.466 1.00 89.75 83 GLN A CA 1
ATOM 686 C C . GLN A 1 83 ? -8.070 3.631 11.596 1.00 89.75 83 GLN A C 1
ATOM 688 O O . GLN A 1 83 ? -9.249 3.959 11.395 1.00 89.75 83 GLN A O 1
ATOM 693 N N . LYS A 1 84 ? -7.595 3.315 12.799 1.00 87.12 84 LYS A N 1
ATOM 694 C CA . LYS A 1 84 ? -8.292 3.499 14.071 1.00 87.12 84 LYS A CA 1
ATOM 695 C C . LYS A 1 84 ? -7.361 4.310 14.961 1.00 87.12 84 LYS A C 1
ATOM 697 O O . LYS A 1 84 ? -6.236 3.889 15.202 1.00 87.12 84 LYS A O 1
ATOM 702 N N . ASP A 1 85 ? -7.816 5.490 15.374 1.00 87.25 85 ASP A N 1
ATOM 703 C CA . ASP A 1 85 ? -7.039 6.435 16.187 1.00 87.25 85 ASP A CA 1
ATOM 704 C C . ASP A 1 85 ? -5.665 6.775 15.575 1.00 87.25 85 ASP A C 1
ATOM 706 O O . ASP A 1 85 ? -4.665 6.924 16.268 1.00 87.25 85 ASP A O 1
ATOM 710 N N . GLY A 1 86 ? -5.618 6.887 14.241 1.00 87.81 86 GLY A N 1
ATOM 711 C CA . GLY A 1 86 ? -4.404 7.220 13.496 1.00 87.81 86 GLY A CA 1
ATOM 712 C C . GLY A 1 86 ? -3.464 6.043 13.213 1.00 87.81 86 GLY A C 1
ATOM 713 O O . GLY A 1 86 ? -2.453 6.246 12.538 1.00 87.81 86 GLY A O 1
ATOM 714 N N . LEU A 1 87 ? -3.814 4.832 13.656 1.00 92.00 87 LEU A N 1
ATOM 715 C CA . LEU A 1 87 ? -3.011 3.620 13.505 1.00 92.00 87 LEU A CA 1
ATOM 716 C C . LEU A 1 87 ? -3.704 2.600 12.589 1.00 92.00 87 LEU A C 1
ATOM 718 O O . LEU A 1 87 ? -4.870 2.252 12.786 1.00 92.00 87 LEU A O 1
ATOM 722 N N . VAL A 1 88 ? -2.980 2.088 11.595 1.00 94.31 88 VAL A N 1
ATOM 723 C CA . VAL A 1 88 ? -3.412 0.955 10.764 1.00 94.31 88 VAL A CA 1
ATOM 724 C C . VAL A 1 88 ? -2.863 -0.327 11.373 1.00 94.31 88 VAL A C 1
ATOM 726 O O . VAL A 1 88 ? -1.660 -0.574 11.319 1.00 94.31 88 VAL A O 1
ATOM 729 N N . ARG A 1 89 ? -3.734 -1.147 11.962 1.00 94.31 89 ARG A N 1
ATOM 730 C CA . ARG A 1 89 ? -3.317 -2.378 12.645 1.00 94.31 89 ARG A CA 1
ATOM 731 C C . ARG A 1 89 ? -2.884 -3.453 11.653 1.00 94.31 89 ARG A C 1
ATOM 733 O O . ARG A 1 89 ? -3.465 -3.580 10.572 1.00 94.31 89 ARG A O 1
ATOM 740 N N . ARG A 1 90 ? -1.892 -4.260 12.039 1.00 95.06 90 ARG A N 1
ATOM 741 C CA . ARG A 1 90 ? -1.347 -5.338 11.202 1.00 95.06 90 ARG A CA 1
ATOM 742 C C . ARG A 1 90 ? -2.420 -6.316 10.734 1.00 95.06 90 ARG A C 1
ATOM 744 O O . ARG A 1 90 ? -2.442 -6.686 9.565 1.00 95.06 90 ARG A O 1
ATOM 751 N N . GLU A 1 91 ? -3.324 -6.722 11.618 1.00 93.94 91 GLU A N 1
ATOM 752 C CA . GLU A 1 91 ? -4.407 -7.654 11.302 1.00 93.94 91 GLU A CA 1
ATOM 753 C C . GLU A 1 91 ? -5.421 -7.078 10.307 1.00 93.94 91 GLU A C 1
ATOM 755 O O . GLU A 1 91 ? -5.834 -7.786 9.390 1.00 93.94 91 GLU A O 1
ATOM 760 N N . ASP A 1 92 ? -5.762 -5.793 10.435 1.00 93.69 92 ASP A N 1
ATOM 761 C CA . ASP A 1 92 ? -6.683 -5.108 9.525 1.00 93.69 92 ASP A CA 1
ATOM 762 C C . ASP A 1 92 ? -6.044 -4.976 8.127 1.00 93.69 92 ASP A C 1
ATOM 764 O O . ASP A 1 92 ? -6.700 -5.204 7.107 1.00 93.69 92 ASP A O 1
ATOM 768 N N . LEU A 1 93 ? -4.740 -4.671 8.063 1.00 94.94 93 LEU A N 1
ATOM 769 C CA . LEU A 1 93 ? -4.005 -4.615 6.797 1.00 94.94 93 LEU A CA 1
ATOM 770 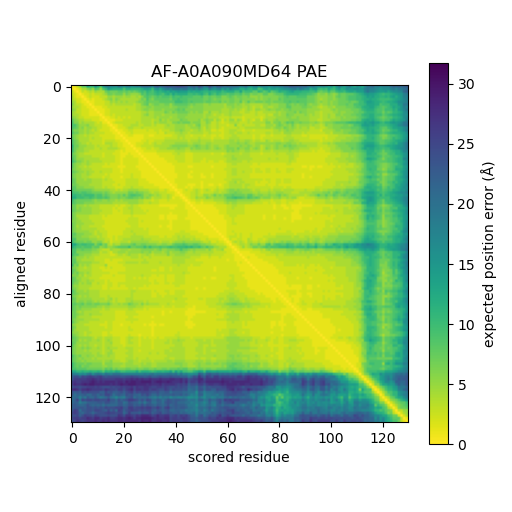C C . LEU A 1 93 ? -3.853 -6.003 6.164 1.00 94.94 93 LEU A C 1
ATOM 772 O O . LEU A 1 93 ? -4.032 -6.150 4.956 1.00 94.94 93 LEU A O 1
ATOM 776 N N . ARG A 1 94 ? -3.582 -7.038 6.965 1.00 95.25 94 ARG A N 1
ATOM 777 C CA . ARG A 1 94 ? -3.530 -8.425 6.487 1.00 95.25 94 ARG A CA 1
ATOM 778 C C . ARG A 1 94 ? -4.870 -8.854 5.892 1.00 95.25 94 ARG A C 1
ATOM 780 O O . ARG A 1 94 ? -4.878 -9.437 4.813 1.00 95.25 94 ARG A O 1
ATOM 787 N N . ALA A 1 95 ? -5.977 -8.503 6.548 1.00 94.00 95 ALA A N 1
ATOM 788 C CA . ALA A 1 95 ? -7.321 -8.765 6.044 1.00 94.00 95 ALA A CA 1
ATOM 789 C C . ALA A 1 95 ? -7.602 -8.041 4.714 1.00 94.00 95 ALA A C 1
ATOM 791 O O . ALA A 1 95 ? -8.367 -8.523 3.875 1.00 94.00 95 ALA A O 1
ATOM 792 N N . CYS A 1 96 ? -6.998 -6.863 4.510 1.00 93.38 96 CYS A N 1
ATOM 793 C CA . CYS A 1 96 ? -7.072 -6.138 3.242 1.00 93.38 96 CYS A CA 1
ATOM 794 C C . CYS A 1 96 ? -6.354 -6.889 2.116 1.00 93.38 96 CYS A C 1
ATOM 796 O O . CYS A 1 96 ? -6.866 -6.936 1.000 1.00 93.38 96 CYS A O 1
ATOM 798 N N . TYR A 1 97 ? -5.199 -7.492 2.410 1.00 92.56 97 TYR A N 1
ATOM 799 C CA . TYR A 1 97 ? -4.468 -8.329 1.461 1.00 92.56 97 TYR A CA 1
ATOM 800 C C . TYR A 1 97 ? -5.226 -9.634 1.167 1.00 92.56 97 TYR A C 1
ATOM 802 O O . TYR A 1 97 ? -5.577 -9.912 0.027 1.00 92.56 97 TYR A O 1
ATOM 810 N N . ASP A 1 98 ? -5.557 -10.440 2.174 1.00 90.94 98 ASP A N 1
ATOM 811 C CA . ASP A 1 98 ? -6.196 -11.747 1.936 1.00 90.94 98 ASP A CA 1
ATOM 812 C C . ASP A 1 98 ? -7.667 -11.670 1.464 1.00 90.94 98 ASP A C 1
ATOM 814 O O . ASP A 1 98 ? -8.260 -12.685 1.093 1.00 90.94 98 ASP A O 1
ATOM 818 N N . GLY A 1 99 ? -8.255 -10.469 1.445 1.00 90.31 99 GLY A N 1
ATOM 819 C CA . GLY A 1 99 ? -9.618 -10.204 0.988 1.00 90.31 99 GLY A CA 1
ATOM 820 C C . GLY A 1 99 ? -10.703 -10.471 2.036 1.00 90.31 99 GLY A C 1
ATOM 821 O O . GLY A 1 99 ? -11.880 -10.188 1.785 1.00 90.31 99 GLY A O 1
ATOM 822 N N . SER A 1 100 ? -10.346 -10.961 3.226 1.00 93.50 100 SER A N 1
ATOM 823 C CA . SER A 1 100 ? -11.297 -11.205 4.317 1.00 93.50 100 SER A CA 1
ATOM 824 C C . SER A 1 100 ? -11.911 -9.915 4.869 1.00 93.50 100 SER A C 1
ATOM 826 O O . SER A 1 100 ? -13.035 -9.945 5.376 1.00 93.50 100 SER A O 1
ATOM 828 N N . LEU A 1 101 ? -11.243 -8.767 4.692 1.00 91.12 101 LEU A N 1
ATOM 829 C CA . LEU A 1 101 ? -11.728 -7.448 5.108 1.00 91.12 101 LEU A CA 1
ATOM 830 C C . LEU A 1 101 ? -13.133 -7.142 4.578 1.00 91.12 101 LEU A C 1
ATOM 832 O O . LEU A 1 101 ? -13.968 -6.596 5.298 1.00 91.12 101 LEU A O 1
ATOM 836 N N . PHE A 1 102 ? -13.419 -7.502 3.324 1.00 89.12 102 PHE A N 1
ATOM 837 C CA . PHE A 1 102 ? -14.725 -7.244 2.719 1.00 89.12 102 PHE A CA 1
ATOM 838 C C . PHE A 1 102 ? -15.849 -7.947 3.490 1.00 89.12 102 PHE A C 1
ATOM 840 O O . PHE A 1 102 ? -16.878 -7.340 3.795 1.00 89.12 102 PHE A O 1
ATOM 847 N N . TRP A 1 103 ? -15.625 -9.211 3.846 1.00 90.38 103 TRP A N 1
ATOM 848 C CA . TRP A 1 103 ? -16.572 -10.017 4.609 1.00 90.38 103 TRP A CA 1
ATOM 849 C C . TRP A 1 103 ? -16.711 -9.510 6.041 1.00 90.38 103 TRP A C 1
ATOM 851 O O . TRP A 1 103 ? -17.828 -9.385 6.529 1.00 90.38 103 TRP A O 1
ATOM 861 N N . GLN A 1 104 ? -15.609 -9.100 6.673 1.00 88.81 104 GLN A N 1
ATOM 862 C CA . GLN A 1 104 ? -15.652 -8.467 7.993 1.00 88.81 104 GLN A CA 1
ATOM 863 C C . GLN A 1 104 ? -16.505 -7.189 7.980 1.00 88.81 104 GLN A C 1
ATOM 865 O O . GLN A 1 104 ? -17.369 -7.014 8.837 1.00 88.81 104 GLN A O 1
ATOM 870 N N . ILE A 1 105 ? -16.323 -6.316 6.981 1.00 85.81 105 ILE A N 1
ATOM 871 C CA . ILE A 1 105 ? -17.118 -5.088 6.829 1.00 85.81 105 ILE A CA 1
ATOM 872 C C . ILE A 1 105 ? -18.594 -5.415 6.580 1.00 85.81 105 ILE A C 1
ATOM 874 O O . ILE A 1 105 ? -19.467 -4.744 7.135 1.00 85.81 105 ILE A O 1
ATOM 878 N N . LYS A 1 106 ? -18.888 -6.416 5.743 1.00 88.12 106 LYS A N 1
ATOM 879 C CA . LYS A 1 106 ? -20.258 -6.870 5.479 1.00 88.12 106 LYS A CA 1
ATOM 880 C C . LYS A 1 106 ? -20.930 -7.348 6.772 1.00 88.12 106 LYS A C 1
ATOM 882 O O . LYS A 1 106 ? -21.981 -6.819 7.128 1.00 88.12 106 LYS A O 1
ATOM 887 N N . ASP A 1 107 ? -20.300 -8.269 7.494 1.00 88.12 107 ASP A N 1
ATOM 888 C CA . ASP A 1 107 ? -20.830 -8.838 8.734 1.00 88.12 107 ASP A CA 1
ATOM 889 C C . ASP A 1 107 ? -21.010 -7.768 9.819 1.00 88.12 107 ASP A C 1
ATOM 891 O O . ASP A 1 107 ? -21.988 -7.788 10.568 1.00 88.12 107 ASP A O 1
ATOM 895 N N . GLU A 1 108 ? -20.086 -6.803 9.919 1.00 83.44 108 GLU A N 1
ATOM 896 C CA . GLU A 1 108 ? -20.241 -5.666 10.829 1.00 83.44 108 GLU A CA 1
ATOM 897 C C . GLU A 1 108 ? -21.450 -4.797 10.466 1.00 83.44 108 GLU A C 1
ATOM 899 O O . GLU A 1 108 ? -22.101 -4.274 11.368 1.00 83.44 108 GLU A O 1
ATOM 904 N N . ARG A 1 109 ? -21.759 -4.618 9.176 1.00 82.31 109 ARG A N 1
ATOM 905 C CA . ARG A 1 109 ? -22.929 -3.842 8.737 1.00 82.31 109 ARG A CA 1
ATOM 906 C C . ARG A 1 109 ? -24.231 -4.573 9.043 1.00 82.31 109 ARG A C 1
ATOM 908 O O . ARG A 1 109 ? -25.119 -3.948 9.604 1.00 82.31 109 ARG A O 1
ATOM 915 N N . GLU A 1 110 ? -24.308 -5.873 8.771 1.00 85.50 110 GLU A N 1
ATOM 916 C CA . GLU A 1 110 ? -25.495 -6.690 9.075 1.00 85.50 110 GLU A CA 1
ATOM 917 C C . GLU A 1 110 ? -25.776 -6.765 10.588 1.00 85.50 110 GLU A C 1
ATOM 919 O O . GLU A 1 110 ? -26.924 -6.727 11.019 1.00 85.50 110 GLU A O 1
ATOM 924 N N . LYS A 1 111 ? -24.732 -6.793 11.428 1.00 77.12 111 LYS A N 1
ATOM 925 C CA . LYS A 1 111 ? -24.876 -6.771 12.898 1.00 77.12 111 LYS A CA 1
ATOM 926 C C . LYS A 1 111 ? -25.244 -5.391 13.462 1.00 77.12 111 LYS A C 1
ATOM 928 O O . LYS A 1 111 ? -25.695 -5.301 14.604 1.00 77.12 111 LYS A O 1
ATOM 933 N N . ARG A 1 112 ? -25.009 -4.306 12.715 1.00 60.88 112 ARG A N 1
ATOM 934 C CA . ARG A 1 112 ? -25.171 -2.913 13.180 1.00 60.88 112 ARG A CA 1
ATOM 935 C C . ARG A 1 112 ? -26.577 -2.344 13.026 1.00 60.88 112 ARG A C 1
ATOM 937 O O . ARG A 1 112 ? -26.797 -1.233 13.503 1.00 60.88 112 ARG A O 1
ATOM 944 N N . ASP A 1 113 ? -27.535 -3.117 12.523 1.00 57.66 113 ASP A N 1
ATOM 945 C CA . ASP A 1 113 ? -28.959 -2.751 12.525 1.00 57.66 113 ASP A CA 1
ATOM 946 C C . ASP A 1 113 ? -29.583 -2.683 13.949 1.00 57.66 113 ASP A C 1
ATOM 948 O O . ASP A 1 113 ? -30.792 -2.512 14.084 1.00 57.66 113 ASP A O 1
ATOM 952 N N . GLY A 1 114 ? -28.780 -2.753 15.032 1.00 53.56 114 GLY A N 1
ATOM 953 C CA . GLY A 1 114 ? -29.250 -2.672 16.426 1.00 53.56 114 GLY A CA 1
ATOM 954 C C . GLY A 1 114 ? -28.479 -1.794 17.436 1.00 53.56 114 GLY A C 1
ATOM 955 O O . GLY A 1 114 ? -29.017 -1.565 18.515 1.00 53.56 114 GLY A O 1
ATOM 956 N N . CYS A 1 115 ? -27.261 -1.280 17.183 1.00 42.44 115 CYS A N 1
ATOM 957 C CA . CYS A 1 115 ? -26.559 -0.446 18.187 1.00 42.44 115 CYS A CA 1
ATOM 958 C C . CYS A 1 115 ? -25.434 0.434 17.606 1.00 42.44 115 CYS A C 1
ATOM 960 O O . CYS A 1 115 ? -24.531 -0.030 16.906 1.00 42.44 115 CYS A O 1
ATOM 962 N N . THR A 1 116 ? -25.481 1.726 17.931 1.00 48.69 116 THR A N 1
ATOM 963 C CA . THR A 1 116 ? -24.645 2.805 17.392 1.00 48.69 116 THR A CA 1
ATOM 964 C C . THR A 1 116 ? -23.282 2.882 18.098 1.00 48.69 116 THR A C 1
ATOM 966 O O . THR A 1 116 ? -23.134 3.572 19.100 1.00 48.69 116 THR A O 1
ATOM 969 N N . ASN A 1 117 ? -22.245 2.232 17.558 1.00 48.72 117 ASN A N 1
ATOM 970 C CA . ASN A 1 117 ? -20.851 2.580 17.871 1.00 48.72 117 ASN A CA 1
ATOM 971 C C .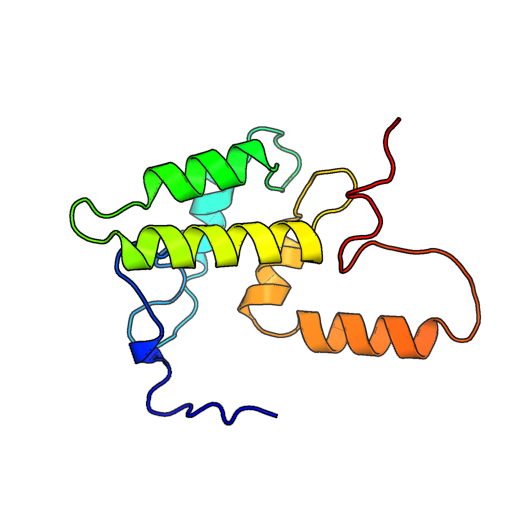 ASN A 1 117 ? -19.977 2.443 16.608 1.00 48.72 117 ASN A C 1
ATOM 973 O O . ASN A 1 117 ? -19.849 1.364 16.025 1.00 48.72 117 ASN A O 1
ATOM 977 N N . ARG A 1 118 ? -19.478 3.575 16.095 1.00 51.78 118 ARG A N 1
ATOM 978 C CA . ARG A 1 118 ? -18.926 3.698 14.732 1.00 51.78 118 ARG A CA 1
ATOM 979 C C . ARG A 1 118 ? -17.413 3.439 14.727 1.00 51.78 118 ARG A C 1
ATOM 981 O O . ARG A 1 118 ? -16.653 4.366 14.963 1.00 51.78 118 ARG A O 1
ATOM 988 N N . LYS A 1 119 ? -16.964 2.221 14.393 1.00 55.44 119 LYS A N 1
ATOM 989 C CA . LYS A 1 119 ? -15.555 1.969 14.019 1.00 55.44 119 LYS A CA 1
ATOM 990 C C . LYS A 1 119 ? -15.313 2.529 12.607 1.00 55.44 119 LYS A C 1
ATOM 992 O O . LYS A 1 119 ? -16.149 2.303 11.726 1.00 55.44 119 LYS A O 1
ATOM 997 N N . SER A 1 120 ? -14.249 3.305 12.398 1.00 52.38 120 SER A N 1
ATOM 998 C CA . SER A 1 120 ? -13.935 3.905 11.090 1.00 52.38 120 SER A CA 1
ATOM 999 C C . SER A 1 120 ? -13.652 2.831 10.028 1.00 52.38 120 SER A C 1
ATOM 1001 O O . SER A 1 120 ? -12.874 1.922 10.284 1.00 52.38 120 SER A O 1
ATOM 1003 N N . PHE A 1 121 ? -14.295 2.986 8.860 1.00 60.03 121 PHE A N 1
ATOM 1004 C CA . PHE A 1 121 ? -14.052 2.293 7.581 1.00 60.03 121 PHE A CA 1
ATOM 1005 C C . PHE A 1 121 ? -14.279 3.269 6.395 1.00 60.03 121 PHE A C 1
ATOM 1007 O O . PHE A 1 121 ? -14.939 2.933 5.409 1.00 60.03 121 PHE A O 1
ATOM 1014 N N . GLY A 1 122 ? -13.832 4.529 6.540 1.00 55.31 122 GLY A N 1
ATOM 1015 C CA . GLY A 1 122 ? -13.905 5.582 5.509 1.00 55.31 122 GLY A CA 1
ATOM 1016 C C . GLY A 1 122 ? -14.346 6.980 5.996 1.00 55.31 122 GLY A C 1
ATOM 1017 O O . GLY A 1 122 ? -15.482 7.176 6.431 1.00 55.31 122 GLY A O 1
ATOM 1018 N N . MET A 1 123 ? -13.437 7.958 5.861 1.00 52.22 123 MET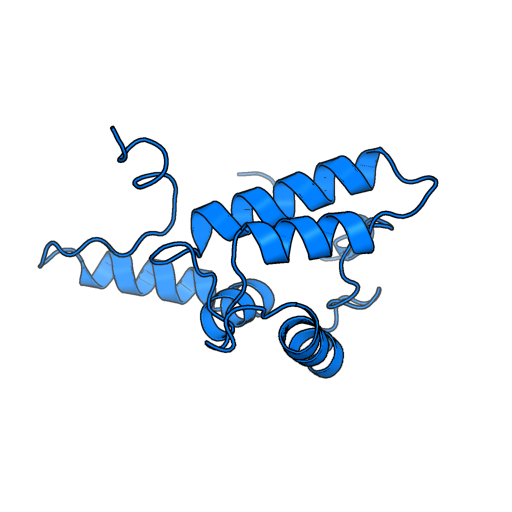 A N 1
ATOM 1019 C CA . MET A 1 123 ? -13.575 9.438 5.859 1.00 52.22 123 MET A CA 1
ATOM 1020 C C . MET A 1 123 ? -14.196 10.209 7.044 1.00 52.22 123 MET A C 1
ATOM 1022 O O . MET A 1 123 ? -14.103 11.435 7.049 1.00 52.22 123 MET A O 1
ATOM 1026 N N . ARG A 1 124 ? -14.794 9.588 8.066 1.00 52.16 124 ARG A N 1
ATOM 1027 C CA . ARG A 1 124 ? -15.502 10.373 9.108 1.00 52.16 124 ARG A CA 1
ATOM 1028 C C . ARG A 1 124 ? -14.606 11.169 10.069 1.00 52.16 124 ARG A C 1
ATOM 1030 O O . ARG A 1 124 ? -15.029 12.232 10.505 1.00 52.16 124 ARG A O 1
ATOM 1037 N N . ASN A 1 125 ? -13.382 10.712 10.339 1.00 51.28 125 ASN A N 1
ATOM 1038 C CA . ASN A 1 125 ? -12.445 11.422 11.226 1.00 51.28 125 ASN A CA 1
ATOM 1039 C C . ASN A 1 125 ? -11.587 12.468 10.490 1.00 51.28 125 ASN A C 1
ATOM 1041 O O . ASN A 1 125 ? -10.827 13.185 11.125 1.00 51.28 125 ASN A O 1
ATOM 1045 N N . PHE A 1 126 ? -11.700 12.574 9.162 1.00 50.97 126 PHE A N 1
ATOM 1046 C CA . PHE A 1 126 ? -10.834 13.448 8.361 1.00 50.97 126 PHE A CA 1
ATOM 1047 C C . PHE A 1 126 ? -11.204 14.939 8.466 1.00 50.97 126 PHE A C 1
ATOM 1049 O O . PHE A 1 126 ? -10.369 15.803 8.234 1.00 50.97 126 PHE A O 1
ATOM 1056 N N . PHE A 1 127 ? -12.452 15.237 8.846 1.00 51.00 127 PHE A N 1
ATOM 1057 C CA . PHE A 1 127 ? -12.976 16.597 9.050 1.00 51.00 127 PHE A CA 1
ATOM 1058 C C . PHE A 1 127 ? -13.402 16.853 10.504 1.00 51.00 127 PHE A C 1
ATOM 1060 O O . PHE A 1 127 ? -14.126 17.804 10.781 1.00 51.00 127 PHE A O 1
ATOM 1067 N N . ALA A 1 128 ? -13.006 15.973 11.426 1.00 45.81 128 ALA A N 1
ATOM 1068 C CA . ALA A 1 128 ? -13.394 16.027 12.831 1.00 45.81 128 ALA A CA 1
ATOM 1069 C C . ALA A 1 128 ? -12.183 16.328 13.724 1.00 45.81 128 ALA A C 1
ATOM 1071 O O . ALA A 1 128 ? -11.918 15.601 14.673 1.00 45.81 128 ALA A O 1
ATOM 1072 N N . SER A 1 129 ? -11.471 17.406 13.410 1.00 32.59 129 SER A N 1
ATOM 1073 C CA . SER A 1 129 ? -10.631 18.131 14.364 1.00 32.59 129 SER A CA 1
ATOM 1074 C C . SER A 1 129 ? -10.830 19.631 14.108 1.00 32.59 129 SER A C 1
ATOM 1076 O O . SER A 1 129 ? -10.921 20.002 12.935 1.00 32.59 129 SER A O 1
ATOM 1078 N N . PRO A 1 130 ? -10.983 20.460 15.157 1.00 43.81 130 PRO A N 1
ATOM 1079 C CA . PRO A 1 130 ? -11.109 21.913 15.028 1.00 43.81 130 PRO A CA 1
ATOM 1080 C C . PRO A 1 130 ? -9.860 22.572 14.431 1.00 43.81 130 PRO A C 1
ATOM 1082 O O . PRO A 1 130 ? -8.755 21.999 14.578 1.00 43.81 130 PRO A O 1
#

Secondary structure (DSSP, 8-state):
-PPP-GGGGGGG--TTS--SB-TT--B-HHHHHHHHHHH-SSSSSEEEHHHHHHHHHHH--TT-HHHHHHHHHHHHHHHHHH-BTTEEEHHHHHHHHHSHHHHHHHHHHHHTTT------SSSTTTT---

Solvent-accessible surface area (backbone atoms only — not comparable to full-atom values): 7806 Å² total; per-residue (Å²): 134,86,86,83,60,75,95,56,49,60,73,75,62,48,82,22,48,86,67,34,47,50,82,89,64,52,80,38,63,68,59,50,52,53,46,48,78,73,40,30,81,82,73,76,60,30,36,38,66,68,32,49,52,52,49,53,65,68,33,51,40,98,89,34,72,66,25,44,54,50,41,50,51,53,51,51,53,47,45,49,37,50,29,55,98,63,31,29,39,51,68,61,52,50,25,58,71,77,51,52,40,62,56,53,54,51,53,52,54,72,64,45,85,77,61,97,74,86,78,65,69,54,68,72,72,79,76,66,69,137

Nearest PDB structures (foldseek):
  5wsu-assembly1_A  TM=3.990E-01  e=1.459E-01  Homo sapiens
  2n8y-assembly1_A  TM=4.110E-01  e=4.056E-01  Homo sapiens
  8g2z-assembly1_2B  TM=4.909E-01  e=1.825E+00  Tetrahymena thermophila CU428
  7x2u-assembly1_D  TM=4.613E-01  e=1.938E+00  Homo sapiens
  3l19-assembly1_A  TM=4.339E-01  e=1.825E+00  Cryptosporidium parvum Iowa II

Organism: NCBI:txid2594811

Mean predicted aligned error: 7.02 Å

pLDDT: mean 84.34, std 14.93, range [32.59, 95.88]